Protein AF-A0A964VS07-F1 (afdb_monomer_lite)

Foldseek 3Di:
DVLVVVCVVCVVVVNCVCNVVVVVVCVVCVVCVVVVVVVVPDPDPQDPCNVVVVVLVVVLVVVLVVCCVPPVHDDVVNVVVSVVVVVVCCVVVDDD

pLDDT: mean 84.72, std 5.91, range [57.72, 92.94]

Radius of gyration: 15.54 Å; chains: 1; bounding box: 38×27×40 Å

Sequence (96 aa):
MPNAILALYYGWRGRPDIIYSSQVGDGHICIPLCVGIYALYHTLAVPAFFQTGVIVLLAATAVHFLFVMLFGQLPRLVGFALIGAYGWFLYHGLPR

Structure (mmCIF, N/CA/C/O backbone):
data_AF-A0A964VS07-F1
#
_entry.id   AF-A0A964VS07-F1
#
loop_
_atom_site.group_PDB
_atom_site.id
_atom_site.type_symbol
_atom_site.label_atom_id
_atom_site.label_alt_id
_atom_site.label_comp_id
_atom_site.label_asym_id
_atom_site.label_entity_id
_atom_site.label_seq_id
_atom_site.pdbx_PDB_ins_code
_atom_site.Cartn_x
_atom_site.Cartn_y
_atom_site.Cartn_z
_atom_site.occupancy
_atom_site.B_iso_or_equiv
_atom_site.auth_seq_id
_atom_site.auth_comp_id
_atom_site.auth_asym_id
_atom_site.auth_atom_id
_atom_site.pdbx_PDB_model_num
ATOM 1 N N . MET A 1 1 ? 8.205 -10.376 3.598 1.00 61.03 1 MET A N 1
ATOM 2 C CA . MET A 1 1 ? 7.620 -9.032 3.808 1.00 61.03 1 MET A CA 1
ATOM 3 C C . MET A 1 1 ? 7.692 -8.656 5.291 1.00 61.03 1 MET A C 1
ATOM 5 O O . MET A 1 1 ? 6.804 -9.052 6.039 1.00 61.03 1 MET A O 1
ATOM 9 N N . PRO A 1 2 ? 8.733 -7.928 5.737 1.00 76.31 2 PRO A N 1
ATOM 10 C CA . PRO A 1 2 ? 8.878 -7.502 7.138 1.00 76.31 2 PRO A CA 1
ATOM 11 C C . PRO A 1 2 ? 7.700 -6.638 7.622 1.00 76.31 2 PRO A C 1
ATOM 13 O O . PRO A 1 2 ? 7.152 -6.880 8.695 1.00 76.31 2 PRO A O 1
ATOM 16 N N . ASN A 1 3 ? 7.232 -5.713 6.776 1.00 81.25 3 ASN A N 1
ATOM 17 C CA . ASN A 1 3 ? 6.124 -4.801 7.088 1.00 81.25 3 ASN A CA 1
ATOM 18 C C . ASN A 1 3 ? 4.791 -5.528 7.329 1.00 81.25 3 ASN A C 1
ATOM 20 O O . ASN A 1 3 ? 3.995 -5.088 8.153 1.00 81.25 3 ASN A O 1
ATOM 24 N N . ALA A 1 4 ? 4.559 -6.670 6.672 1.00 81.94 4 ALA A N 1
ATOM 25 C CA . ALA A 1 4 ? 3.356 -7.479 6.884 1.00 81.94 4 ALA A CA 1
ATOM 26 C C . ALA A 1 4 ? 3.355 -8.160 8.263 1.00 81.94 4 ALA A C 1
ATOM 28 O O . ALA A 1 4 ? 2.332 -8.192 8.943 1.00 81.94 4 ALA A O 1
ATOM 29 N N . ILE A 1 5 ? 4.516 -8.655 8.708 1.00 86.19 5 ILE A N 1
ATOM 30 C CA . ILE A 1 5 ? 4.679 -9.248 10.044 1.00 86.19 5 ILE A CA 1
ATOM 31 C C . ILE A 1 5 ? 4.457 -8.176 11.116 1.00 86.19 5 ILE A C 1
ATOM 33 O O . ILE A 1 5 ? 3.761 -8.415 12.102 1.00 86.19 5 ILE A O 1
ATOM 37 N N . LEU A 1 6 ? 4.994 -6.973 10.892 1.00 84.88 6 LEU A N 1
ATOM 38 C CA . LEU A 1 6 ? 4.831 -5.836 11.794 1.00 84.88 6 LEU A CA 1
ATOM 39 C C . LEU A 1 6 ? 3.360 -5.396 11.892 1.00 84.88 6 LEU A C 1
ATOM 41 O O . LEU A 1 6 ? 2.856 -5.175 12.993 1.00 84.88 6 LEU A O 1
ATOM 45 N N . ALA A 1 7 ? 2.655 -5.351 10.756 1.00 84.44 7 ALA A N 1
ATOM 46 C CA . ALA A 1 7 ? 1.227 -5.052 10.703 1.00 84.44 7 ALA A CA 1
ATOM 47 C C . ALA A 1 7 ? 0.385 -6.085 11.471 1.00 84.44 7 ALA A C 1
ATOM 49 O O . ALA A 1 7 ? -0.483 -5.706 12.254 1.00 84.44 7 ALA A O 1
ATOM 50 N N . LEU A 1 8 ? 0.668 -7.383 11.313 1.00 86.31 8 LEU A N 1
ATOM 51 C CA . LEU A 1 8 ? -0.032 -8.439 12.055 1.00 86.31 8 LEU A CA 1
ATOM 52 C C . LEU A 1 8 ? 0.248 -8.364 13.562 1.00 86.31 8 LEU A C 1
ATOM 54 O O . LEU A 1 8 ? -0.680 -8.449 14.367 1.00 86.31 8 LEU A O 1
ATOM 58 N N . TYR A 1 9 ? 1.509 -8.159 13.948 1.00 88.31 9 TYR A N 1
ATOM 59 C CA . TYR A 1 9 ? 1.918 -8.091 15.351 1.00 88.31 9 TYR A CA 1
ATOM 60 C C . TYR A 1 9 ? 1.285 -6.900 16.083 1.00 88.31 9 TYR A C 1
ATOM 62 O O . TYR A 1 9 ? 0.658 -7.074 17.131 1.00 88.31 9 TYR A O 1
ATOM 70 N N . TYR A 1 10 ? 1.405 -5.688 15.529 1.00 87.31 10 TYR A N 1
ATOM 71 C CA . TYR A 1 10 ? 0.822 -4.496 16.150 1.00 87.31 10 TYR A CA 1
ATOM 72 C C . TYR A 1 10 ? -0.705 -4.456 16.027 1.00 87.31 10 TYR A C 1
ATOM 74 O O . TYR A 1 10 ? -1.370 -3.924 16.919 1.00 87.31 10 TYR A O 1
ATOM 82 N N . GLY A 1 11 ? -1.266 -5.098 14.996 1.00 84.56 11 GLY A N 1
ATOM 83 C CA . GLY A 1 11 ? -2.707 -5.311 14.859 1.00 84.56 11 GLY A CA 1
ATOM 84 C C . GLY A 1 11 ? -3.262 -6.172 15.984 1.00 84.56 11 GLY A C 1
ATOM 85 O O . GLY A 1 11 ? -4.255 -5.806 16.610 1.00 84.56 11 GLY A O 1
ATOM 86 N N . TRP A 1 12 ? -2.576 -7.269 16.313 1.00 88.50 12 TRP A N 1
ATOM 87 C CA . TRP A 1 12 ? -2.961 -8.140 17.425 1.00 88.50 12 TRP A CA 1
ATOM 88 C C . TRP A 1 12 ? -2.774 -7.479 18.798 1.00 88.50 12 TRP A C 1
ATOM 90 O O . TRP A 1 12 ? -3.568 -7.698 19.709 1.00 88.50 12 TRP A O 1
ATOM 100 N N . ARG A 1 13 ? -1.771 -6.605 18.939 1.00 89.88 13 ARG A N 1
ATOM 101 C CA . ARG A 1 13 ? -1.550 -5.785 20.143 1.00 89.88 13 ARG A CA 1
ATOM 102 C C . ARG A 1 13 ? -2.516 -4.601 20.286 1.00 89.88 13 ARG A C 1
ATOM 104 O O . ARG A 1 13 ? -2.389 -3.857 21.255 1.00 89.88 13 ARG A O 1
ATOM 111 N N . GLY A 1 14 ? -3.446 -4.402 19.347 1.00 85.06 14 GLY A N 1
ATOM 112 C CA . GLY A 1 14 ? -4.427 -3.318 19.406 1.00 85.06 14 GLY A CA 1
ATOM 113 C C . GLY A 1 14 ? -3.830 -1.922 19.217 1.00 85.06 14 GLY A C 1
ATOM 114 O O . GLY A 1 14 ? -4.416 -0.952 19.688 1.00 85.06 14 GLY A O 1
ATOM 115 N N . ARG A 1 15 ? -2.680 -1.811 18.538 1.00 87.62 15 ARG A N 1
ATOM 116 C CA . ARG A 1 15 ? -2.039 -0.528 18.213 1.00 87.62 15 ARG A CA 1
ATOM 117 C C . ARG A 1 15 ? -2.085 -0.251 16.699 1.00 87.62 15 ARG A C 1
ATOM 119 O O . ARG A 1 15 ? -1.075 -0.419 16.009 1.00 87.62 15 ARG A O 1
ATOM 126 N N . PRO A 1 16 ? -3.259 0.112 16.146 1.00 81.56 16 PRO A N 1
ATOM 127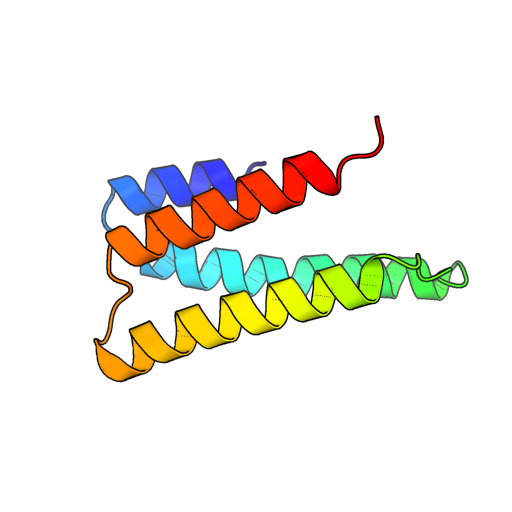 C CA . PRO A 1 16 ? -3.418 0.376 14.716 1.00 81.56 16 PRO A CA 1
ATOM 128 C C . PRO A 1 16 ? -2.662 1.630 14.247 1.00 81.56 16 PRO A C 1
ATOM 130 O O . PRO A 1 16 ? -2.300 1.721 13.079 1.00 81.56 16 PRO A O 1
ATOM 133 N N . ASP A 1 17 ? -2.369 2.567 15.145 1.00 85.44 17 ASP A N 1
ATOM 134 C CA . ASP A 1 17 ? -1.624 3.806 14.901 1.00 85.44 17 ASP A CA 1
ATOM 135 C C . ASP A 1 17 ? -0.215 3.572 14.313 1.00 85.44 17 ASP A C 1
ATOM 137 O O . ASP A 1 17 ? 0.169 4.230 13.340 1.00 85.44 17 ASP A O 1
ATOM 141 N N . ILE A 1 18 ? 0.541 2.587 14.818 1.00 86.69 18 ILE A N 1
ATOM 142 C CA . ILE A 1 18 ? 1.854 2.215 14.238 1.00 86.69 18 ILE A CA 1
ATOM 143 C C . ILE A 1 18 ? 1.678 1.580 12.879 1.00 86.69 18 ILE A C 1
ATOM 145 O O . ILE A 1 18 ? 2.496 1.799 11.997 1.00 86.69 18 ILE A O 1
ATOM 149 N N . ILE A 1 19 ? 0.625 0.787 12.695 1.00 86.94 19 ILE A N 1
ATOM 150 C CA . ILE A 1 19 ? 0.385 0.129 11.415 1.00 86.94 19 ILE A CA 1
ATOM 151 C C . ILE A 1 19 ? 0.127 1.205 10.366 1.00 86.94 19 ILE A C 1
ATOM 153 O O . ILE A 1 19 ? 0.820 1.234 9.358 1.00 86.94 19 ILE A O 1
ATOM 157 N N . TYR A 1 20 ? -0.793 2.135 10.625 1.00 83.69 20 TYR A N 1
ATOM 158 C CA . TYR A 1 20 ? -1.085 3.224 9.695 1.00 83.69 20 TYR A CA 1
ATOM 159 C C . TYR A 1 20 ? 0.146 4.078 9.404 1.00 83.69 20 TYR A C 1
ATOM 161 O O . TYR A 1 20 ? 0.493 4.258 8.239 1.00 83.69 20 TYR A O 1
ATOM 169 N N . SER A 1 21 ? 0.845 4.555 10.436 1.00 86.00 21 SER A N 1
ATOM 170 C CA . SER A 1 21 ? 2.036 5.390 10.232 1.00 86.00 21 SER A CA 1
ATOM 171 C C . SER A 1 21 ? 3.163 4.647 9.506 1.00 86.00 21 SER A C 1
ATOM 173 O O . SER A 1 21 ? 3.774 5.205 8.597 1.00 86.00 21 SER A O 1
ATOM 175 N N . SER A 1 22 ? 3.399 3.374 9.832 1.00 85.06 22 SER A N 1
ATOM 176 C CA . SER A 1 22 ? 4.421 2.550 9.182 1.00 85.06 22 SER A CA 1
ATOM 177 C C . SER A 1 22 ? 4.076 2.218 7.731 1.00 85.06 22 SER A C 1
ATOM 179 O O . SER A 1 22 ? 4.971 2.270 6.895 1.00 85.06 22 SER A O 1
ATOM 181 N N . GLN A 1 23 ? 2.823 1.875 7.412 1.00 83.25 23 GLN A N 1
ATOM 182 C CA . GLN A 1 23 ? 2.420 1.517 6.044 1.00 83.25 23 GLN A CA 1
ATOM 183 C C . GLN A 1 23 ? 2.373 2.742 5.127 1.00 83.25 23 GLN A C 1
ATOM 185 O O . GLN A 1 23 ? 2.813 2.672 3.982 1.00 83.25 23 GLN A O 1
ATOM 190 N N . VAL A 1 24 ? 1.891 3.881 5.636 1.00 83.12 24 VAL A N 1
ATOM 191 C CA . VAL A 1 24 ? 1.921 5.149 4.895 1.00 83.12 24 VAL A CA 1
ATOM 192 C C . VAL A 1 24 ? 3.371 5.583 4.675 1.00 83.12 24 VAL A C 1
ATOM 194 O O . VAL A 1 24 ? 3.746 5.889 3.547 1.00 83.12 24 VAL A O 1
ATOM 197 N N . GLY A 1 25 ? 4.217 5.531 5.709 1.00 82.06 25 GLY A N 1
ATOM 198 C CA . GLY A 1 25 ? 5.644 5.840 5.580 1.00 82.06 25 GLY A CA 1
ATOM 199 C C . GLY A 1 25 ? 6.358 4.954 4.553 1.00 82.06 25 GLY A C 1
ATOM 200 O O . GLY A 1 25 ? 7.065 5.467 3.689 1.00 82.06 25 GLY A O 1
ATOM 201 N N . ASP A 1 26 ? 6.124 3.640 4.593 1.00 83.38 26 ASP A N 1
ATOM 202 C CA . ASP A 1 26 ? 6.701 2.685 3.640 1.00 83.38 26 ASP A CA 1
ATOM 203 C C . ASP A 1 26 ? 6.226 2.949 2.203 1.00 83.38 26 ASP A C 1
ATOM 205 O O . ASP A 1 26 ? 7.043 3.028 1.288 1.00 83.38 26 ASP A O 1
ATOM 209 N N . GLY A 1 27 ? 4.926 3.184 1.998 1.00 78.12 27 GLY A N 1
ATOM 210 C CA . GLY A 1 27 ? 4.370 3.497 0.678 1.00 78.12 27 GLY A CA 1
ATOM 211 C C . GLY A 1 27 ? 4.895 4.812 0.089 1.00 78.12 27 GLY A C 1
ATOM 212 O O . GLY A 1 27 ? 5.171 4.883 -1.109 1.00 78.12 27 GLY A O 1
ATOM 213 N N . HIS A 1 28 ? 5.083 5.837 0.925 1.00 79.25 28 HIS A N 1
ATOM 214 C CA . HIS A 1 28 ? 5.579 7.149 0.501 1.00 79.25 28 HIS A CA 1
ATOM 215 C C . HIS A 1 28 ? 7.095 7.215 0.313 1.00 79.25 28 HIS A C 1
ATOM 217 O O . HIS A 1 28 ? 7.563 8.034 -0.474 1.00 79.25 28 HIS A O 1
ATOM 223 N N . ILE A 1 29 ? 7.872 6.398 1.024 1.00 82.56 29 ILE A N 1
ATOM 224 C CA . ILE A 1 29 ? 9.334 6.410 0.911 1.00 82.56 29 ILE A CA 1
ATOM 225 C C . ILE A 1 29 ? 9.788 5.362 -0.096 1.00 82.56 29 ILE A C 1
ATOM 227 O O . ILE A 1 29 ? 10.519 5.685 -1.025 1.00 82.56 29 ILE A O 1
ATOM 231 N N . CYS A 1 30 ? 9.347 4.115 0.050 1.00 77.50 30 CYS A N 1
ATOM 232 C CA . CYS A 1 30 ? 9.921 2.989 -0.678 1.00 77.50 30 CYS A CA 1
ATOM 233 C C . CYS A 1 30 ? 9.602 3.058 -2.180 1.00 77.50 30 CYS A C 1
ATOM 235 O O . CYS A 1 30 ? 10.495 2.884 -3.005 1.00 77.50 30 CYS A O 1
ATOM 237 N N . ILE A 1 31 ? 8.363 3.398 -2.562 1.00 79.69 31 ILE A N 1
ATOM 238 C CA . ILE A 1 31 ? 7.977 3.477 -3.982 1.00 79.69 31 ILE A CA 1
ATOM 239 C C . ILE A 1 31 ? 8.689 4.644 -4.690 1.00 79.69 31 ILE A C 1
ATOM 241 O O . ILE A 1 31 ? 9.375 4.390 -5.683 1.00 79.69 31 ILE A O 1
ATOM 245 N N . PRO A 1 32 ? 8.609 5.904 -4.216 1.00 82.69 32 PRO A N 1
ATOM 246 C CA . PRO A 1 32 ? 9.218 7.025 -4.929 1.00 82.69 32 PRO A CA 1
ATOM 247 C C . PRO A 1 32 ? 10.743 7.003 -4.870 1.00 82.69 32 PRO A C 1
ATOM 249 O O . PRO A 1 32 ? 11.379 7.377 -5.849 1.00 82.69 32 PRO A O 1
ATOM 252 N N . LEU A 1 33 ? 11.342 6.539 -3.765 1.00 85.62 33 LEU A N 1
ATOM 253 C CA . LEU A 1 33 ? 12.797 6.446 -3.646 1.00 85.62 33 LEU A CA 1
ATOM 254 C C . LEU A 1 33 ? 13.360 5.385 -4.594 1.00 85.62 33 LEU A C 1
ATOM 256 O O . LEU A 1 33 ? 14.289 5.679 -5.342 1.00 85.62 33 LEU A O 1
ATOM 260 N N . CYS A 1 34 ? 12.791 4.176 -4.611 1.00 83.12 34 CYS A N 1
ATOM 261 C CA . CYS A 1 34 ? 13.271 3.109 -5.490 1.00 83.12 34 CYS A CA 1
ATOM 262 C C . CYS A 1 34 ? 13.075 3.462 -6.970 1.00 83.12 34 CYS A C 1
ATOM 264 O O . CYS A 1 34 ? 13.997 3.296 -7.769 1.00 83.12 34 CYS A O 1
ATOM 266 N N . VAL A 1 35 ? 11.902 3.996 -7.331 1.00 85.62 35 VAL A N 1
ATOM 267 C CA . VAL A 1 35 ? 11.612 4.444 -8.703 1.00 85.62 35 VAL A CA 1
ATOM 268 C C . VAL A 1 35 ? 12.502 5.629 -9.088 1.00 85.62 35 VAL A C 1
ATOM 270 O O . VAL A 1 35 ? 13.059 5.640 -10.182 1.00 85.62 35 VAL A O 1
ATOM 273 N N . GLY A 1 36 ? 12.681 6.598 -8.188 1.00 85.75 36 GLY A N 1
ATOM 274 C CA . GLY A 1 36 ? 13.494 7.791 -8.413 1.00 85.75 36 GLY A CA 1
ATOM 275 C C . GLY A 1 36 ? 14.974 7.472 -8.603 1.00 85.75 36 GLY A C 1
ATOM 276 O O . GLY A 1 36 ? 15.566 7.933 -9.572 1.00 85.75 36 GLY A O 1
ATOM 277 N N . ILE A 1 37 ? 15.560 6.633 -7.739 1.00 90.12 37 ILE A N 1
ATOM 278 C CA . ILE A 1 37 ? 16.952 6.182 -7.892 1.00 90.12 37 ILE A CA 1
ATOM 279 C C . ILE A 1 37 ? 17.118 5.436 -9.217 1.00 90.12 37 ILE A C 1
ATOM 281 O O . ILE A 1 37 ? 18.052 5.726 -9.957 1.00 90.12 37 ILE A O 1
ATOM 285 N N . TYR A 1 38 ? 16.209 4.518 -9.557 1.00 87.94 38 TYR A N 1
ATOM 286 C CA . TYR A 1 38 ? 16.283 3.793 -10.827 1.00 87.94 38 TYR A CA 1
ATOM 287 C C . TYR A 1 38 ? 16.214 4.743 -12.038 1.00 87.94 38 TYR A C 1
ATOM 289 O O . TYR A 1 38 ? 17.002 4.601 -12.973 1.00 87.94 38 TYR A O 1
ATOM 297 N N . ALA A 1 39 ? 15.337 5.753 -11.989 1.00 88.31 39 ALA A N 1
ATOM 298 C CA . ALA A 1 39 ? 15.171 6.751 -13.046 1.00 88.31 39 ALA A CA 1
ATOM 299 C C . ALA A 1 39 ? 16.423 7.612 -13.299 1.00 88.31 39 ALA A C 1
ATOM 301 O O . ALA A 1 39 ? 16.587 8.129 -14.403 1.00 88.31 39 ALA A O 1
ATOM 302 N N . LEU A 1 40 ? 17.312 7.767 -12.306 1.00 91.69 40 LEU A N 1
ATOM 303 C CA . LEU A 1 40 ? 18.584 8.482 -12.478 1.00 91.69 40 LEU A CA 1
ATOM 304 C C . LEU A 1 40 ? 19.582 7.708 -13.348 1.00 91.69 40 LEU A C 1
ATOM 306 O O . LEU A 1 40 ? 20.416 8.324 -14.008 1.00 91.69 40 LEU A O 1
ATOM 310 N N . TYR A 1 41 ? 19.512 6.375 -13.341 1.00 90.62 41 TYR A N 1
ATOM 311 C CA . TYR A 1 41 ? 20.451 5.519 -14.068 1.00 90.62 41 TYR A CA 1
ATOM 312 C C . TYR A 1 41 ? 19.877 4.976 -15.381 1.00 90.62 41 TYR A C 1
ATOM 314 O O . TYR A 1 41 ? 20.645 4.725 -16.305 1.00 90.62 41 TYR A O 1
ATOM 322 N N . HIS A 1 42 ? 18.561 4.759 -15.469 1.00 87.88 42 HIS A N 1
ATOM 323 C CA . HIS A 1 42 ? 17.900 4.153 -16.629 1.00 87.88 42 HIS A CA 1
ATOM 324 C C . HIS A 1 42 ? 16.545 4.806 -16.918 1.00 87.88 42 HIS A C 1
ATOM 326 O O . HIS A 1 42 ? 15.811 5.197 -16.012 1.00 87.88 42 HIS A O 1
ATOM 332 N N . THR A 1 43 ? 16.158 4.849 -18.194 1.00 84.31 43 THR A N 1
ATOM 333 C CA . THR A 1 43 ? 14.793 5.208 -18.584 1.00 84.31 43 THR A CA 1
ATOM 334 C C . THR A 1 43 ? 13.820 4.111 -18.146 1.00 84.31 43 THR A C 1
ATOM 336 O O . THR A 1 43 ? 13.956 2.939 -18.500 1.00 84.31 43 THR A O 1
ATOM 339 N N . LEU A 1 44 ? 12.818 4.487 -17.351 1.00 79.44 44 LEU A N 1
ATOM 340 C CA . LEU A 1 44 ? 11.752 3.580 -16.927 1.00 79.44 44 LEU A CA 1
ATOM 341 C C . LEU A 1 44 ? 10.822 3.281 -18.103 1.00 79.44 44 LEU A C 1
ATOM 343 O O . LEU A 1 44 ? 9.986 4.105 -18.472 1.00 79.44 44 LEU A O 1
ATOM 347 N N . ALA A 1 45 ? 10.939 2.082 -18.668 1.00 82.31 45 ALA A N 1
ATOM 348 C CA . ALA A 1 45 ? 9.931 1.551 -19.572 1.00 82.31 45 ALA A CA 1
ATOM 349 C C . ALA A 1 45 ? 8.680 1.195 -18.757 1.00 82.31 45 ALA A C 1
ATOM 351 O O . ALA A 1 45 ? 8.655 0.197 -18.037 1.00 82.31 45 ALA A O 1
ATOM 352 N N . VAL A 1 46 ? 7.654 2.043 -18.834 1.00 80.25 46 VAL A N 1
ATOM 353 C CA . VAL A 1 46 ? 6.396 1.840 -18.112 1.00 80.25 46 VAL A CA 1
ATOM 354 C C . VAL A 1 46 ? 5.630 0.680 -18.760 1.00 80.25 46 VAL A C 1
ATOM 356 O O . VAL A 1 46 ? 5.271 0.773 -19.936 1.00 80.25 46 VAL A O 1
ATOM 359 N N . PRO A 1 47 ? 5.363 -0.421 -18.037 1.00 81.00 47 PRO A N 1
ATOM 360 C CA . PRO A 1 47 ? 4.634 -1.545 -18.603 1.00 81.00 47 PRO A CA 1
ATOM 361 C C . PRO A 1 47 ? 3.149 -1.202 -18.782 1.00 81.00 47 PRO A C 1
ATOM 363 O O . PRO A 1 47 ? 2.580 -0.428 -18.015 1.00 81.00 47 PRO A O 1
ATOM 366 N N . ALA A 1 48 ? 2.483 -1.832 -19.755 1.00 80.12 48 ALA A N 1
ATOM 367 C CA . ALA A 1 48 ? 1.084 -1.537 -20.093 1.00 80.12 48 ALA A CA 1
ATOM 368 C C . ALA A 1 48 ? 0.099 -1.720 -18.916 1.00 80.12 48 ALA A C 1
ATOM 370 O O . ALA A 1 48 ? -0.924 -1.044 -18.849 1.00 80.12 48 ALA A O 1
ATOM 371 N N . PHE A 1 49 ? 0.414 -2.593 -17.953 1.00 80.69 49 PHE A N 1
ATOM 372 C CA . PHE A 1 49 ? -0.413 -2.812 -16.761 1.00 80.69 49 PHE A CA 1
ATOM 373 C C . PHE A 1 49 ? -0.230 -1.742 -15.669 1.00 80.69 49 PHE A C 1
ATOM 375 O O . PHE A 1 49 ? -0.999 -1.727 -14.706 1.00 80.69 49 PHE A O 1
ATOM 382 N N . PHE A 1 50 ? 0.763 -0.851 -15.788 1.00 82.38 50 PHE A N 1
ATOM 383 C CA . PHE A 1 50 ? 1.075 0.158 -14.770 1.00 82.38 50 PHE A CA 1
ATOM 384 C C . PHE A 1 50 ? -0.119 1.068 -14.488 1.00 82.38 50 PHE A C 1
ATOM 386 O O . PHE A 1 50 ? -0.483 1.268 -13.333 1.00 82.38 50 PHE A O 1
ATOM 393 N N . GLN A 1 51 ? -0.775 1.560 -15.541 1.00 83.94 51 GLN A N 1
ATOM 394 C CA . GLN A 1 51 ? -1.941 2.427 -15.402 1.00 83.94 51 GLN A CA 1
ATOM 395 C C . GLN A 1 51 ? -3.085 1.716 -14.670 1.00 83.94 51 GLN A C 1
ATOM 397 O O . GLN A 1 51 ? -3.673 2.286 -13.753 1.00 83.94 51 GLN A O 1
ATOM 402 N N . THR A 1 52 ? -3.356 0.454 -15.009 1.00 84.06 52 THR A N 1
ATOM 403 C CA . THR A 1 52 ? -4.349 -0.370 -14.307 1.00 84.06 52 THR A CA 1
ATOM 404 C C . THR A 1 52 ? -3.993 -0.526 -12.830 1.00 84.06 52 THR A C 1
ATOM 406 O O . THR A 1 52 ? -4.853 -0.330 -11.974 1.00 84.06 52 THR A O 1
ATOM 409 N N . GLY A 1 53 ? -2.726 -0.813 -12.513 1.00 83.44 53 GLY A N 1
ATOM 410 C CA . GLY A 1 53 ? -2.250 -0.926 -11.132 1.00 83.44 53 GLY A CA 1
ATOM 411 C C . GLY A 1 53 ? -2.421 0.370 -10.334 1.00 83.44 53 GLY A C 1
ATOM 412 O O . GLY A 1 53 ? -2.926 0.339 -9.213 1.00 83.44 53 GLY A O 1
ATOM 413 N N . VAL A 1 54 ? -2.078 1.517 -10.928 1.00 85.75 54 VAL A N 1
ATOM 414 C CA . VAL A 1 54 ? -2.255 2.840 -10.305 1.00 85.75 54 VAL A CA 1
ATOM 415 C C . VAL A 1 54 ? -3.734 3.146 -10.066 1.00 85.75 54 VAL A C 1
ATOM 417 O O . VAL A 1 54 ? -4.091 3.594 -8.979 1.00 85.75 54 VAL A O 1
ATOM 420 N N . ILE A 1 55 ? -4.608 2.866 -11.036 1.00 88.31 55 ILE A N 1
ATOM 421 C CA . ILE A 1 55 ? -6.057 3.074 -10.890 1.00 88.31 55 ILE A CA 1
ATOM 422 C C . ILE A 1 55 ? -6.617 2.209 -9.757 1.00 88.31 55 ILE A C 1
ATOM 424 O O . ILE A 1 55 ? -7.366 2.714 -8.923 1.00 88.31 55 ILE A O 1
ATOM 428 N N . VAL A 1 56 ? -6.232 0.931 -9.686 1.00 87.06 56 VAL A N 1
ATOM 429 C CA . VAL A 1 56 ? -6.655 0.023 -8.607 1.00 87.06 56 VAL A CA 1
ATOM 430 C C . VAL A 1 56 ? -6.182 0.536 -7.245 1.00 87.06 56 VAL A C 1
ATOM 432 O O . VAL A 1 56 ? -6.970 0.569 -6.300 1.00 87.06 56 VAL A O 1
ATOM 435 N N . LEU A 1 57 ? -4.929 0.989 -7.144 1.00 85.69 57 LEU A N 1
ATOM 436 C CA . LEU A 1 57 ? -4.370 1.537 -5.906 1.00 85.69 57 LEU A CA 1
ATOM 437 C C . LEU A 1 57 ? -5.097 2.815 -5.459 1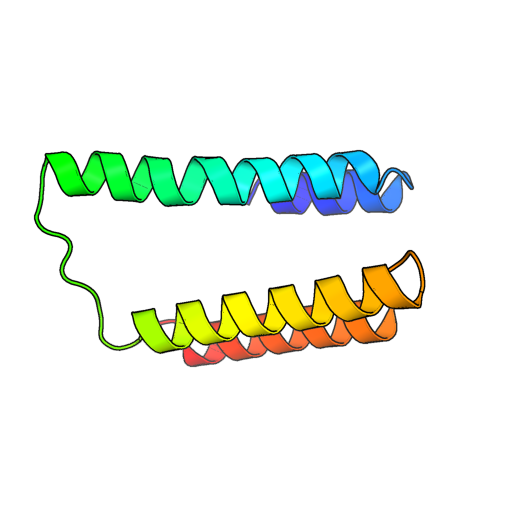.00 85.69 57 LEU A C 1
ATOM 439 O O . LEU A 1 57 ? -5.447 2.950 -4.284 1.00 85.69 57 LEU A O 1
ATOM 443 N N . LEU A 1 58 ? -5.364 3.736 -6.389 1.00 89.38 58 LEU A N 1
ATOM 444 C CA . LEU A 1 58 ? -6.110 4.965 -6.113 1.00 89.38 58 LEU A CA 1
ATOM 445 C C . LEU A 1 58 ? -7.551 4.665 -5.695 1.00 89.38 58 LEU A C 1
ATOM 447 O O . LEU A 1 58 ? -8.026 5.226 -4.710 1.00 89.38 58 LEU A O 1
ATOM 451 N N . ALA A 1 59 ? -8.228 3.747 -6.388 1.00 90.19 59 ALA A N 1
ATOM 452 C CA . ALA A 1 59 ? -9.590 3.342 -6.053 1.00 90.19 59 ALA A CA 1
ATOM 453 C C . ALA A 1 59 ? -9.661 2.704 -4.657 1.00 90.19 59 ALA A C 1
ATOM 455 O O . ALA A 1 59 ? -10.503 3.091 -3.848 1.00 90.19 59 ALA A O 1
ATOM 456 N N . ALA A 1 60 ? -8.745 1.785 -4.338 1.00 89.50 60 ALA A N 1
ATOM 457 C CA . ALA A 1 60 ? -8.664 1.168 -3.014 1.00 89.50 60 ALA A CA 1
ATOM 458 C C . ALA A 1 60 ? -8.416 2.211 -1.911 1.00 89.50 60 ALA A C 1
ATOM 460 O O . ALA A 1 60 ? -9.064 2.172 -0.864 1.00 89.50 60 ALA A O 1
ATOM 461 N N . THR A 1 61 ? -7.532 3.179 -2.169 1.00 89.00 61 THR A N 1
ATOM 462 C CA . THR A 1 61 ? -7.239 4.281 -1.240 1.00 89.00 61 THR A CA 1
ATOM 463 C C . THR A 1 61 ? -8.453 5.189 -1.043 1.00 89.00 61 THR A C 1
ATOM 465 O O . THR A 1 61 ? -8.777 5.535 0.090 1.00 89.00 61 THR A O 1
ATOM 468 N N . ALA A 1 62 ? -9.174 5.531 -2.115 1.00 91.56 62 ALA A N 1
ATOM 469 C CA . ALA A 1 62 ? -10.382 6.350 -2.044 1.00 91.56 62 ALA A CA 1
ATOM 470 C C . ALA A 1 62 ? -11.505 5.653 -1.261 1.00 91.56 62 ALA A C 1
ATOM 472 O O . ALA A 1 62 ? -12.134 6.272 -0.405 1.00 91.56 62 ALA A O 1
ATOM 473 N N . VAL A 1 63 ? -11.718 4.353 -1.500 1.00 91.00 63 VAL A N 1
ATOM 474 C CA . VAL A 1 63 ? -12.679 3.540 -0.740 1.00 91.00 63 VAL A CA 1
ATOM 475 C C . VAL A 1 63 ? -12.302 3.520 0.739 1.00 91.00 63 VAL A C 1
ATOM 477 O O . VAL A 1 63 ? -13.142 3.794 1.593 1.00 91.00 63 VAL A O 1
ATOM 480 N N . HIS A 1 64 ? -11.034 3.245 1.047 1.00 87.94 64 HIS A N 1
ATOM 481 C CA . HIS A 1 64 ? -10.534 3.245 2.417 1.00 87.94 64 HIS A CA 1
ATOM 482 C C . HIS A 1 64 ? -10.768 4.600 3.103 1.00 87.94 64 HIS A C 1
ATOM 484 O O . HIS A 1 64 ? -11.339 4.654 4.193 1.00 87.94 64 HIS A O 1
ATOM 490 N N . PHE A 1 65 ? -10.376 5.691 2.442 1.00 89.25 65 PHE A N 1
ATOM 491 C CA . PHE A 1 65 ? -10.534 7.052 2.947 1.00 89.25 65 PHE A CA 1
ATOM 492 C C . PHE A 1 65 ? -12.002 7.408 3.196 1.00 89.25 65 PHE A C 1
ATOM 494 O O . PHE A 1 65 ? -12.318 7.960 4.245 1.00 89.25 65 PHE A O 1
ATOM 501 N N . LEU A 1 66 ? -12.909 7.031 2.290 1.00 92.94 66 LEU A N 1
ATOM 502 C CA . LEU A 1 66 ? -14.346 7.262 2.446 1.00 92.94 66 LEU A CA 1
ATOM 503 C C . LEU A 1 66 ? -14.895 6.598 3.716 1.00 92.94 66 LEU A C 1
ATOM 505 O O . LEU A 1 66 ? -15.618 7.234 4.479 1.00 92.94 66 LEU A O 1
ATOM 509 N N . PHE A 1 67 ? -14.533 5.339 3.980 1.00 90.94 67 PHE A N 1
ATOM 510 C CA . PHE A 1 67 ? -14.982 4.648 5.192 1.00 90.94 67 PHE A CA 1
ATOM 511 C C . PHE A 1 67 ? -14.403 5.267 6.464 1.00 90.94 67 PHE A C 1
ATOM 513 O O . PHE A 1 67 ? -15.136 5.456 7.434 1.00 90.94 67 PHE A O 1
ATOM 520 N N . VAL A 1 68 ? -13.119 5.633 6.455 1.00 88.31 68 VAL A N 1
ATOM 521 C CA . VAL A 1 68 ? -12.495 6.315 7.597 1.00 88.31 68 VAL A CA 1
ATOM 522 C C . VAL A 1 68 ? -13.139 7.683 7.837 1.00 88.31 68 VAL A C 1
ATOM 524 O O . VAL A 1 68 ? -13.418 8.022 8.983 1.00 88.31 68 VAL A O 1
ATOM 527 N N . MET A 1 69 ? -13.447 8.438 6.781 1.00 90.94 69 MET A N 1
ATOM 528 C CA . MET A 1 69 ? -14.102 9.745 6.877 1.00 90.94 69 MET A C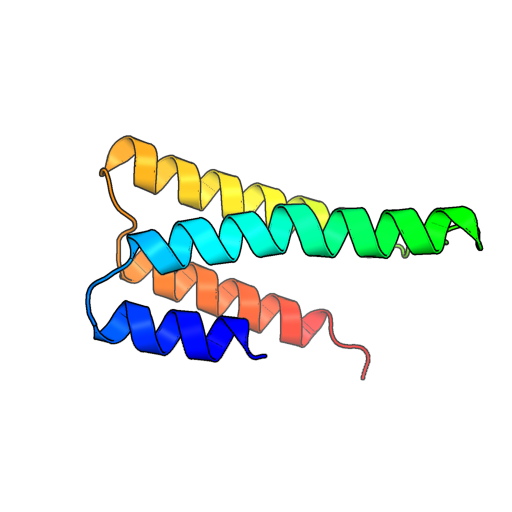A 1
ATOM 529 C C . MET A 1 69 ? -15.535 9.646 7.422 1.00 90.94 69 MET A C 1
ATOM 531 O O . MET A 1 6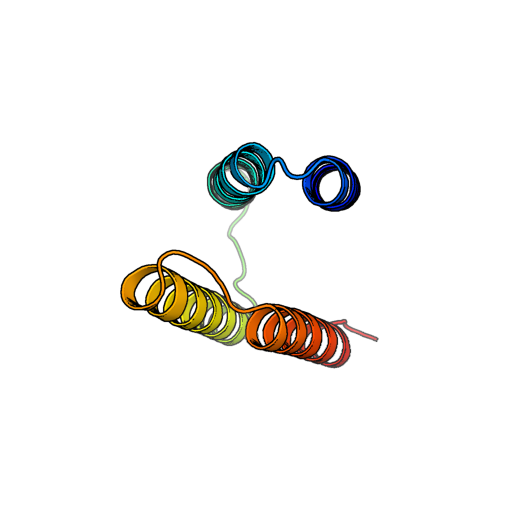9 ? -15.931 10.478 8.233 1.00 90.94 69 MET A O 1
ATOM 535 N N . LEU A 1 70 ? -16.311 8.643 6.997 1.00 92.00 70 LEU A N 1
ATOM 536 C CA . LEU A 1 70 ? -17.716 8.491 7.400 1.00 92.00 70 LEU A CA 1
ATOM 537 C C . LEU A 1 70 ? -17.896 7.818 8.769 1.00 92.00 70 LEU A C 1
ATOM 539 O O . LEU A 1 70 ? -18.814 8.172 9.504 1.00 92.00 70 LEU A O 1
ATOM 543 N N . PHE A 1 71 ? -17.049 6.843 9.116 1.00 89.12 71 PHE A N 1
ATOM 544 C CA . PHE A 1 71 ? -17.223 6.004 10.311 1.00 89.12 71 PHE A CA 1
ATOM 545 C C . PHE A 1 71 ? -16.123 6.186 11.366 1.00 89.12 71 PHE A C 1
ATOM 547 O O . PHE A 1 71 ? -16.179 5.546 12.416 1.00 89.12 71 PHE A O 1
ATOM 554 N N . GLY A 1 72 ? -15.101 7.009 11.099 1.00 85.50 72 GLY A N 1
ATOM 555 C CA . GLY A 1 72 ? -13.930 7.192 11.970 1.00 85.50 72 GLY A CA 1
ATOM 556 C C . GLY A 1 72 ? -13.002 5.973 12.045 1.00 85.50 72 GLY A C 1
ATOM 557 O O . GLY A 1 72 ? -12.001 5.993 12.755 1.00 85.50 72 GLY A O 1
ATOM 558 N N . GLN A 1 73 ? -13.334 4.894 11.335 1.00 85.00 73 GLN A N 1
ATOM 559 C CA . GLN A 1 73 ? -12.616 3.625 11.324 1.00 85.00 73 GLN A CA 1
ATOM 560 C C . GLN A 1 73 ? -12.994 2.817 10.082 1.00 85.00 73 GLN A C 1
ATOM 562 O O . GLN A 1 73 ? -14.033 3.052 9.466 1.00 85.00 73 GLN A O 1
ATOM 567 N N . LEU A 1 74 ? -12.188 1.812 9.745 1.00 82.62 74 LEU A N 1
ATOM 568 C CA . LEU A 1 74 ? -12.523 0.876 8.677 1.00 82.62 74 LEU A CA 1
ATOM 569 C C . LEU A 1 74 ? -13.316 -0.326 9.230 1.00 82.62 74 LEU A C 1
ATOM 571 O O . LEU A 1 74 ? -12.792 -1.058 10.076 1.00 82.62 74 LEU A O 1
ATOM 575 N N . PRO A 1 75 ? -14.544 -0.596 8.745 1.00 88.12 75 PRO A N 1
ATOM 576 C CA . PRO A 1 75 ? -15.282 -1.794 9.127 1.00 88.12 75 PRO A CA 1
ATOM 577 C C . PRO A 1 75 ? -14.520 -3.066 8.733 1.00 88.12 75 PRO A C 1
ATOM 579 O O . PRO A 1 75 ? -13.987 -3.167 7.626 1.00 88.12 75 PRO A O 1
ATOM 582 N N . ARG A 1 76 ? -14.525 -4.087 9.600 1.00 86.62 76 ARG A N 1
ATOM 583 C CA . ARG A 1 76 ? -13.794 -5.349 9.356 1.00 86.62 76 ARG A CA 1
ATOM 584 C C . ARG A 1 76 ? -14.194 -6.030 8.045 1.00 86.62 76 ARG A C 1
ATOM 586 O O . ARG A 1 76 ? -13.328 -6.540 7.345 1.00 86.62 76 ARG A O 1
ATOM 593 N N . LEU A 1 77 ? -15.482 -5.996 7.692 1.00 89.94 77 LEU A N 1
ATOM 594 C CA . LEU A 1 77 ? -15.995 -6.556 6.434 1.00 89.94 77 LEU A CA 1
ATOM 595 C C . LEU A 1 77 ? -15.358 -5.896 5.206 1.00 89.94 77 LEU A C 1
ATOM 597 O O . LEU A 1 77 ? -14.947 -6.588 4.279 1.00 89.94 77 LEU A O 1
ATOM 601 N N . VAL A 1 78 ? -15.213 -4.569 5.230 1.00 89.12 78 VAL A N 1
ATOM 602 C CA . VAL A 1 78 ? -14.546 -3.812 4.162 1.00 89.12 78 VAL A CA 1
ATOM 603 C C . VAL A 1 78 ? -13.062 -4.167 4.113 1.00 89.12 78 VAL A C 1
ATOM 605 O O . VAL A 1 78 ? -12.513 -4.354 3.032 1.00 89.12 78 VAL A O 1
ATOM 608 N N . GLY A 1 79 ? -12.420 -4.338 5.272 1.00 85.88 79 GLY A N 1
ATOM 609 C CA . GLY A 1 79 ? -11.032 -4.801 5.353 1.00 85.88 79 GLY A CA 1
ATOM 610 C C . GLY A 1 79 ? -10.825 -6.160 4.686 1.00 85.88 79 GLY A C 1
ATOM 611 O O . GLY A 1 79 ? -9.927 -6.305 3.859 1.00 85.88 79 GLY A O 1
ATOM 612 N N . PHE A 1 80 ? -11.691 -7.136 4.972 1.00 89.75 80 PHE A N 1
ATOM 613 C CA . PHE A 1 80 ? -11.648 -8.441 4.306 1.00 89.75 80 PHE A CA 1
ATOM 614 C C . PHE A 1 80 ? -11.893 -8.334 2.798 1.00 89.75 80 PHE A C 1
ATOM 616 O O . PHE A 1 80 ? -11.196 -8.992 2.028 1.00 89.75 80 PHE A O 1
ATOM 623 N N . ALA A 1 81 ? -12.825 -7.480 2.366 1.00 89.81 81 ALA A N 1
ATOM 624 C CA . ALA A 1 81 ? -13.076 -7.245 0.947 1.00 89.81 81 ALA A CA 1
ATOM 625 C C . ALA A 1 81 ? -11.846 -6.659 0.228 1.00 89.81 81 ALA A C 1
ATOM 627 O O . ALA A 1 81 ? -11.489 -7.131 -0.849 1.00 89.81 81 ALA A O 1
ATOM 628 N N . LEU A 1 82 ? -11.152 -5.691 0.841 1.00 88.25 82 LEU A N 1
ATOM 629 C CA . LEU A 1 82 ? -9.924 -5.098 0.294 1.00 88.25 82 LEU A CA 1
ATOM 630 C C . LEU A 1 82 ? -8.777 -6.117 0.208 1.00 88.25 82 LEU A C 1
ATOM 632 O O . LEU A 1 82 ? -8.078 -6.168 -0.803 1.00 88.25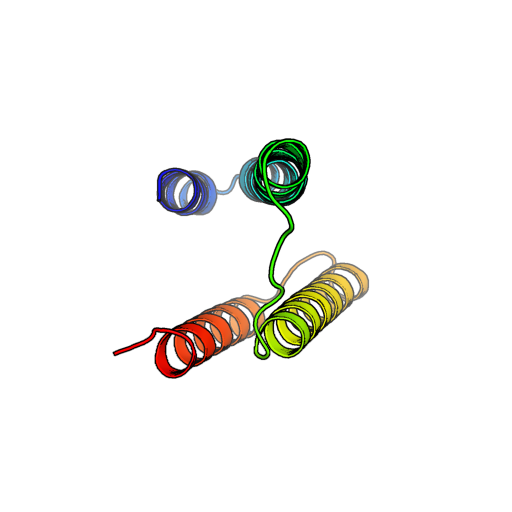 82 LEU A O 1
ATOM 636 N N . ILE A 1 83 ? -8.609 -6.965 1.228 1.00 88.88 83 ILE A N 1
ATOM 637 C CA . ILE A 1 83 ? -7.623 -8.060 1.204 1.00 88.88 83 ILE A CA 1
ATOM 638 C C . ILE A 1 83 ? -7.959 -9.063 0.090 1.00 88.88 83 ILE A C 1
ATOM 640 O O . ILE A 1 83 ? -7.068 -9.488 -0.645 1.00 88.88 83 ILE A O 1
ATOM 644 N N . GLY A 1 84 ? -9.238 -9.415 -0.072 1.00 88.62 84 GLY A N 1
ATOM 645 C CA . GLY A 1 84 ? -9.699 -10.293 -1.150 1.00 88.62 84 GLY A CA 1
ATOM 646 C C . GLY A 1 84 ? -9.431 -9.706 -2.538 1.00 88.62 84 GLY A C 1
ATOM 647 O O . GLY A 1 84 ? -8.899 -10.397 -3.406 1.00 88.62 84 GLY A O 1
ATOM 648 N N . ALA A 1 85 ? -9.716 -8.414 -2.728 1.00 87.06 85 ALA A N 1
ATOM 649 C CA . ALA A 1 85 ? -9.421 -7.696 -3.967 1.00 87.06 85 ALA A CA 1
ATOM 650 C C . ALA A 1 85 ? -7.915 -7.675 -4.278 1.00 87.06 85 ALA A C 1
ATOM 652 O O . ALA A 1 85 ? -7.520 -7.887 -5.424 1.00 87.06 85 ALA A O 1
ATOM 653 N N . TYR A 1 86 ? -7.068 -7.494 -3.260 1.00 86.06 86 TYR A N 1
ATOM 654 C CA . TYR A 1 86 ? -5.615 -7.585 -3.407 1.00 86.06 86 TYR A CA 1
ATOM 655 C C . TYR A 1 86 ? -5.159 -8.993 -3.823 1.00 86.06 86 TYR A C 1
ATOM 657 O O . TYR A 1 86 ? -4.348 -9.133 -4.737 1.00 86.06 86 TYR A O 1
ATOM 665 N N . GLY A 1 87 ? -5.718 -10.043 -3.212 1.00 87.06 87 GLY A N 1
ATOM 666 C CA . GLY A 1 87 ? -5.437 -11.430 -3.596 1.00 87.06 87 GLY A CA 1
ATOM 667 C C . GLY A 1 87 ? -5.828 -11.738 -5.046 1.00 87.06 87 GLY A C 1
ATOM 668 O O . GLY A 1 87 ? -5.060 -12.369 -5.772 1.00 87.06 87 GLY A O 1
ATOM 669 N N . TRP A 1 88 ? -6.982 -11.238 -5.495 1.00 86.81 88 TRP A N 1
ATOM 670 C CA . TRP A 1 88 ? -7.427 -11.360 -6.887 1.00 86.81 88 TRP A CA 1
ATOM 671 C C . TRP A 1 88 ? -6.504 -10.612 -7.860 1.00 86.81 88 TRP A C 1
ATOM 673 O O . TRP A 1 88 ? -6.111 -11.164 -8.889 1.00 86.81 88 TRP A O 1
ATOM 683 N N . PHE A 1 89 ? -6.099 -9.388 -7.507 1.00 84.12 89 PHE A N 1
ATOM 684 C CA . PHE A 1 89 ? -5.138 -8.613 -8.289 1.00 84.12 89 PHE A CA 1
ATOM 685 C C . PHE A 1 89 ? -3.800 -9.347 -8.432 1.00 84.12 89 PHE A C 1
ATOM 687 O O . PHE A 1 89 ? -3.276 -9.443 -9.539 1.00 84.12 89 PHE A O 1
ATOM 694 N N . LEU A 1 90 ? -3.273 -9.923 -7.345 1.00 84.50 90 LEU A N 1
ATOM 695 C CA . LEU A 1 90 ? -2.051 -10.727 -7.397 1.00 84.50 90 LEU A CA 1
ATOM 696 C C . LEU A 1 90 ? -2.210 -11.954 -8.298 1.00 84.50 90 LEU A C 1
ATOM 698 O O . LEU A 1 90 ? -1.328 -12.224 -9.105 1.00 84.50 90 LEU A O 1
ATOM 702 N N . TYR A 1 91 ? -3.331 -12.671 -8.201 1.00 84.62 91 TYR A N 1
ATOM 703 C CA . TYR A 1 91 ? -3.574 -13.867 -9.011 1.00 84.62 91 TYR A CA 1
ATOM 704 C C . TYR A 1 91 ? -3.565 -13.583 -10.522 1.00 84.62 91 TYR A C 1
ATOM 706 O O . TYR A 1 91 ? -3.064 -14.393 -11.301 1.00 84.62 91 TYR A O 1
ATOM 714 N N . HIS A 1 92 ? -4.101 -12.435 -10.940 1.00 80.12 92 HIS A N 1
ATOM 715 C CA . HIS A 1 92 ? -4.119 -12.031 -12.348 1.00 80.12 92 HIS A CA 1
ATOM 716 C C . HIS A 1 92 ? -2.863 -11.275 -12.799 1.00 80.12 92 HIS A C 1
ATOM 718 O O . HIS A 1 92 ? -2.538 -11.306 -13.984 1.00 80.12 92 HIS A O 1
ATOM 724 N N . GLY A 1 93 ? -2.186 -10.580 -11.883 1.00 73.06 93 GLY A N 1
ATOM 725 C CA . GLY A 1 93 ? -1.034 -9.727 -12.177 1.00 73.06 93 GLY A CA 1
ATOM 726 C C . GLY A 1 93 ? 0.322 -10.428 -12.103 1.00 73.06 93 GLY A C 1
ATOM 727 O O . GLY A 1 93 ? 1.295 -9.888 -12.627 1.00 73.06 93 GLY A O 1
ATOM 728 N N . LEU A 1 94 ? 0.416 -11.604 -11.472 1.00 73.56 94 LEU A N 1
ATOM 729 C CA . LEU A 1 94 ? 1.664 -12.363 -11.433 1.00 73.56 94 LEU A CA 1
ATOM 730 C C . LEU A 1 94 ? 1.927 -12.996 -12.814 1.00 73.56 94 LEU A C 1
ATOM 732 O O . LEU A 1 94 ? 1.108 -13.804 -13.267 1.00 73.56 94 LEU A O 1
ATOM 736 N N . PRO A 1 95 ? 3.038 -12.661 -13.498 1.00 61.97 95 PRO A N 1
ATOM 737 C CA . PRO A 1 95 ? 3.438 -13.402 -14.687 1.00 61.97 95 PRO A CA 1
ATOM 738 C C . PRO A 1 95 ? 3.665 -14.866 -14.287 1.00 61.97 95 PRO A C 1
ATOM 740 O O . PRO A 1 95 ? 4.316 -15.136 -13.276 1.00 61.97 95 PRO A O 1
ATOM 743 N N . ARG A 1 96 ? 3.056 -15.788 -15.038 1.00 57.72 96 ARG A N 1
ATOM 744 C CA . ARG A 1 96 ? 3.263 -17.231 -14.873 1.00 57.72 96 ARG A CA 1
ATOM 745 C C . ARG A 1 96 ? 4.611 -17.643 -15.440 1.00 57.72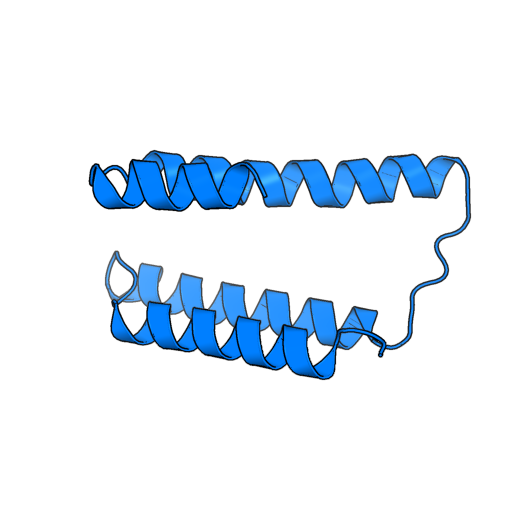 96 ARG A C 1
ATOM 747 O O . ARG A 1 96 ? 4.953 -17.111 -16.520 1.00 57.72 96 ARG A O 1
#

Secondary structure (DSSP, 8-state):
-HHHHHHHHHHHTT-HHHHHHHHHHHHHHHHHHHHHHHHHHS-----TTHHHHHHHHHHHHHHHHHHHHHHSS--HHHHHHHHHHHHHHHHHHS--